Protein AF-A0A261QEL8-F1 (afdb_monomer_lite)

Secondary structure (DSSP, 8-state):
----TT-----TT-S-SSHHHHHHHHHHHTTSPPHHHHHHTT---S--SS-GGGGTT--

Foldseek 3Di:
DDPPVPPPPPVVPDPDPDPVRVVVVVVVCVPDDDCVRCVVVVHDPDDDPDDPVRVVVVD

Radius of gyration: 19.48 Å; chains: 1; bounding box: 25×42×49 Å

Structure (mmCIF, N/CA/C/O backbone):
data_AF-A0A261QEL8-F1
#
_entry.id   AF-A0A261QEL8-F1
#
loop_
_atom_site.group_PDB
_atom_site.id
_atom_site.type_symbol
_atom_site.label_atom_id
_atom_site.label_alt_id
_atom_site.label_comp_id
_atom_site.label_asym_id
_atom_site.label_entity_id
_atom_site.label_seq_id
_atom_site.pdbx_PDB_ins_code
_atom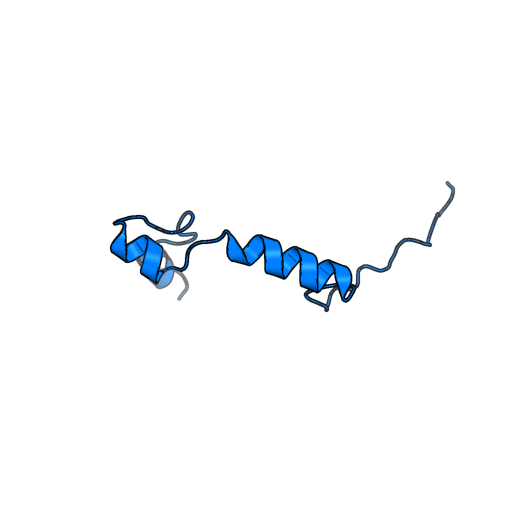_site.Cartn_x
_atom_site.Cartn_y
_atom_site.Cartn_z
_atom_site.occupancy
_atom_site.B_iso_or_equiv
_atom_site.auth_seq_id
_atom_site.auth_comp_id
_atom_site.auth_asym_id
_atom_site.auth_atom_id
_atom_site.pdbx_PDB_model_num
ATOM 1 N N . MET A 1 1 ? 0.775 -35.756 -28.174 1.00 39.81 1 MET A N 1
ATOM 2 C CA . MET A 1 1 ? 1.065 -35.001 -26.939 1.00 39.81 1 MET A CA 1
ATOM 3 C C . MET A 1 1 ? 2.340 -34.222 -27.213 1.00 39.81 1 MET A C 1
ATOM 5 O O . MET A 1 1 ? 3.381 -34.851 -27.313 1.00 39.81 1 MET A O 1
ATOM 9 N N . ASN A 1 2 ? 2.249 -32.914 -27.471 1.00 42.44 2 ASN A N 1
ATOM 10 C CA . ASN A 1 2 ? 3.430 -32.065 -27.658 1.00 42.44 2 ASN A CA 1
ATOM 11 C C . ASN A 1 2 ? 3.778 -31.452 -26.304 1.00 42.44 2 ASN A C 1
ATOM 13 O O . ASN A 1 2 ? 2.994 -30.670 -25.770 1.00 42.44 2 ASN A O 1
ATOM 17 N N . THR A 1 3 ? 4.919 -31.841 -25.747 1.00 49.03 3 THR A N 1
ATOM 18 C CA . THR A 1 3 ? 5.456 -31.286 -24.507 1.00 49.03 3 THR A CA 1
ATOM 19 C C . THR A 1 3 ? 6.194 -29.988 -24.842 1.00 49.03 3 THR A C 1
ATOM 21 O O . THR A 1 3 ? 7.353 -29.975 -25.250 1.00 49.03 3 THR A O 1
ATOM 24 N N . ASN A 1 4 ? 5.475 -28.866 -24.755 1.00 57.16 4 ASN A N 1
ATOM 25 C CA . ASN A 1 4 ? 6.069 -27.531 -24.801 1.00 57.16 4 ASN A CA 1
ATOM 26 C C . ASN A 1 4 ? 6.712 -27.231 -23.436 1.00 57.16 4 ASN A C 1
ATOM 28 O O . ASN A 1 4 ? 6.199 -26.446 -22.646 1.00 57.16 4 ASN A O 1
ATOM 32 N N . ASP A 1 5 ? 7.847 -27.874 -23.166 1.00 54.31 5 ASP A N 1
ATOM 33 C CA . ASP A 1 5 ? 8.650 -27.722 -21.945 1.00 54.31 5 ASP A CA 1
ATOM 34 C C . ASP A 1 5 ? 9.525 -26.448 -21.979 1.00 54.31 5 ASP A C 1
ATOM 36 O O . ASP A 1 5 ? 10.715 -26.492 -21.669 1.00 54.31 5 ASP A O 1
ATOM 40 N N . LYS A 1 6 ? 8.985 -25.303 -22.425 1.00 53.28 6 LYS A N 1
ATOM 41 C CA . LYS A 1 6 ? 9.743 -24.032 -22.500 1.00 53.28 6 LYS A CA 1
ATOM 42 C C . LYS A 1 6 ? 9.303 -22.936 -21.536 1.00 53.28 6 LYS A C 1
ATOM 44 O O . LYS A 1 6 ? 10.067 -21.996 -21.348 1.00 53.28 6 LYS A O 1
ATOM 49 N N . ASP A 1 7 ? 8.184 -23.110 -20.840 1.00 54.09 7 ASP A N 1
ATOM 50 C CA . ASP A 1 7 ? 7.656 -22.079 -19.937 1.00 54.09 7 ASP A CA 1
ATOM 51 C C . ASP A 1 7 ? 7.762 -22.472 -18.447 1.00 54.09 7 ASP A C 1
ATOM 53 O O . ASP A 1 7 ? 7.136 -21.868 -17.581 1.00 54.09 7 ASP A O 1
ATOM 57 N N . MET A 1 8 ? 8.594 -23.470 -18.110 1.00 53.94 8 MET A N 1
ATOM 58 C CA . MET A 1 8 ? 8.915 -23.853 -16.723 1.00 53.94 8 MET A CA 1
ATOM 59 C C . MET A 1 8 ? 10.017 -22.969 -16.113 1.00 53.94 8 MET A C 1
ATOM 61 O O . MET A 1 8 ? 11.003 -23.470 -15.580 1.00 53.94 8 MET A O 1
ATOM 65 N N . GLN A 1 9 ? 9.854 -21.647 -16.132 1.00 58.75 9 GLN A N 1
ATOM 66 C CA . GLN A 1 9 ? 10.481 -20.815 -15.099 1.00 58.75 9 GLN A CA 1
ATOM 67 C C . GLN A 1 9 ? 9.432 -20.473 -14.050 1.00 58.75 9 GLN A C 1
ATOM 69 O O . GLN A 1 9 ? 9.038 -19.328 -13.862 1.00 58.75 9 GLN A O 1
ATOM 74 N N . ALA A 1 10 ? 8.996 -21.497 -13.319 1.00 58.06 10 ALA A N 1
ATOM 75 C CA . ALA A 1 10 ? 8.521 -21.260 -11.969 1.00 58.06 10 ALA A CA 1
ATOM 76 C C . ALA A 1 10 ? 9.750 -20.854 -11.144 1.00 58.06 10 ALA A C 1
ATOM 78 O O . ALA A 1 10 ? 10.409 -21.705 -10.554 1.00 58.06 10 ALA A O 1
ATOM 79 N N . PHE A 1 11 ? 10.100 -19.564 -11.151 1.00 58.72 11 PHE A N 1
ATOM 80 C CA . PHE A 1 11 ? 11.098 -19.009 -10.240 1.00 58.72 11 PHE A CA 1
ATOM 81 C C . PHE A 1 11 ? 10.442 -18.884 -8.860 1.00 58.72 11 PHE A C 1
ATOM 83 O O . PHE A 1 11 ? 10.094 -17.810 -8.377 1.00 58.72 11 PHE A O 1
ATOM 90 N N . ASN A 1 12 ? 10.182 -20.034 -8.248 1.00 57.09 12 ASN A N 1
ATOM 91 C CA . ASN A 1 12 ? 9.703 -20.177 -6.884 1.00 57.09 12 ASN A CA 1
ATOM 92 C C . ASN A 1 12 ? 10.811 -19.738 -5.911 1.00 57.09 12 ASN A C 1
ATOM 94 O O . ASN A 1 12 ? 11.452 -20.555 -5.259 1.00 57.09 12 ASN A O 1
ATOM 98 N N . GLY A 1 13 ? 11.059 -18.426 -5.842 1.00 58.22 13 GLY A N 1
ATOM 99 C CA . GLY A 1 13 ? 12.051 -17.844 -4.939 1.00 58.22 13 GLY A CA 1
ATOM 100 C C . GLY A 1 13 ? 12.247 -16.328 -5.025 1.00 58.22 13 GLY A C 1
ATOM 101 O O . GLY A 1 13 ? 12.740 -15.753 -4.057 1.00 58.22 13 GLY A O 1
ATOM 102 N N . SER A 1 14 ? 11.862 -15.651 -6.114 1.00 65.38 14 SER A N 1
ATOM 103 C CA . SER A 1 14 ? 11.989 -14.189 -6.210 1.00 65.38 14 SER A CA 1
ATOM 104 C C . SER A 1 14 ? 10.628 -13.507 -6.099 1.00 65.38 14 SER A C 1
ATOM 106 O O . SER A 1 14 ? 9.669 -13.879 -6.764 1.00 65.38 14 SER A O 1
ATOM 108 N N . MET A 1 15 ? 10.539 -12.491 -5.233 1.00 77.38 15 MET A N 1
ATOM 109 C CA . MET A 1 15 ? 9.334 -11.660 -5.068 1.00 77.38 15 MET A CA 1
ATOM 110 C C . MET A 1 15 ? 8.963 -10.875 -6.341 1.00 77.38 15 MET A C 1
ATOM 112 O O . MET A 1 15 ? 7.826 -10.436 -6.461 1.00 77.38 15 MET A O 1
ATOM 116 N N . ALA A 1 16 ? 9.910 -10.697 -7.267 1.00 81.12 16 ALA A N 1
ATOM 117 C CA . ALA A 1 16 ? 9.705 -10.165 -8.611 1.00 81.12 16 ALA A CA 1
ATOM 118 C C . ALA A 1 16 ? 10.656 -10.886 -9.581 1.00 81.12 16 ALA A C 1
ATOM 120 O O . ALA A 1 16 ? 11.766 -11.273 -9.199 1.00 81.12 16 ALA A O 1
ATOM 121 N N . SER A 1 17 ? 10.221 -11.082 -10.818 1.00 82.25 17 SER A N 1
ATOM 122 C CA . SER A 1 17 ? 10.974 -11.744 -11.884 1.00 82.25 17 SER A CA 1
ATOM 123 C C . SER A 1 17 ? 11.952 -10.801 -12.594 1.00 82.25 17 SER A C 1
ATOM 125 O O . SER A 1 17 ? 13.019 -11.247 -13.014 1.00 82.25 17 SER A O 1
ATOM 127 N N . ASP A 1 18 ? 11.653 -9.497 -12.659 1.00 85.38 18 ASP A N 1
ATOM 128 C CA . ASP A 1 18 ? 12.530 -8.483 -13.251 1.00 85.38 18 ASP A CA 1
ATOM 129 C C . ASP A 1 18 ? 12.360 -7.066 -12.644 1.00 85.38 18 ASP A C 1
ATOM 131 O O . ASP A 1 18 ? 11.556 -6.817 -11.740 1.00 85.38 18 ASP A O 1
ATOM 135 N N . LEU A 1 19 ? 13.176 -6.115 -13.122 1.00 86.69 19 LEU A N 1
ATOM 136 C CA . LEU A 1 19 ? 13.183 -4.725 -12.649 1.00 86.69 19 LEU A CA 1
ATOM 137 C C . LEU A 1 19 ? 11.911 -3.951 -13.035 1.00 86.69 19 LEU A C 1
ATOM 139 O O . LEU A 1 19 ? 11.499 -3.042 -12.309 1.00 86.69 19 LEU A O 1
ATOM 143 N N . GLU A 1 20 ? 11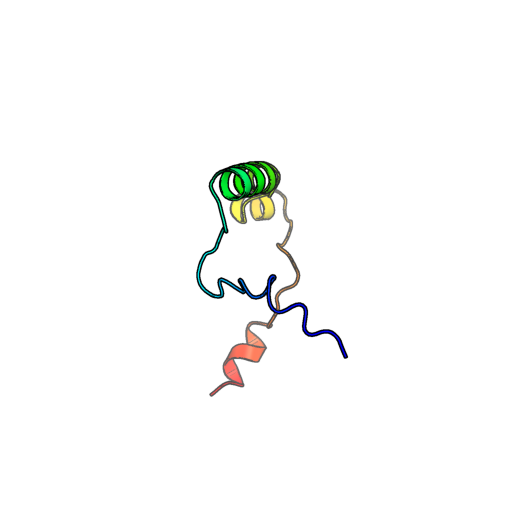.310 -4.267 -14.178 1.00 88.56 20 GLU A N 1
ATOM 144 C CA . GLU A 1 20 ? 10.094 -3.600 -14.641 1.00 88.56 20 GLU A CA 1
ATOM 145 C C . GLU A 1 20 ? 8.887 -4.046 -13.812 1.00 88.56 20 GLU A C 1
ATOM 147 O O . GLU A 1 20 ? 8.092 -3.205 -13.384 1.00 88.56 20 GLU A O 1
ATOM 152 N N . GLU A 1 21 ? 8.811 -5.330 -13.469 1.00 86.12 21 GLU A N 1
ATOM 153 C CA . GLU A 1 21 ? 7.840 -5.871 -12.526 1.00 86.12 21 GLU A CA 1
ATOM 154 C C . GLU A 1 21 ? 8.001 -5.229 -11.143 1.00 86.12 21 GLU A C 1
ATOM 156 O O . GLU A 1 21 ? 7.020 -4.749 -10.573 1.00 86.12 21 GLU A O 1
ATOM 161 N N . MET A 1 22 ? 9.232 -5.100 -10.632 1.00 87.38 22 MET A N 1
ATOM 162 C CA . MET A 1 22 ? 9.490 -4.415 -9.358 1.00 87.38 22 MET A CA 1
ATOM 163 C C . MET A 1 22 ? 8.953 -2.971 -9.359 1.00 87.38 22 MET A C 1
ATOM 165 O O . MET A 1 22 ? 8.315 -2.536 -8.396 1.00 87.38 22 MET A O 1
ATOM 169 N N . LYS A 1 23 ? 9.175 -2.215 -10.443 1.00 90.44 23 LYS A N 1
ATOM 170 C CA . LYS A 1 23 ? 8.663 -0.839 -10.579 1.00 90.44 23 LYS A CA 1
ATOM 171 C C . LYS A 1 23 ? 7.139 -0.803 -10.643 1.00 90.44 23 LYS A C 1
ATOM 173 O O . LYS A 1 23 ? 6.524 0.099 -10.069 1.00 90.44 23 LYS A O 1
ATOM 178 N N . LEU A 1 24 ? 6.527 -1.745 -11.357 1.00 91.62 24 LEU A N 1
ATOM 179 C CA . LEU A 1 24 ? 5.076 -1.831 -11.481 1.00 91.62 24 LEU A CA 1
ATOM 180 C C . LEU A 1 24 ? 4.428 -2.134 -10.126 1.00 91.62 24 LEU A C 1
ATOM 182 O O . LEU A 1 24 ? 3.491 -1.437 -9.735 1.00 91.62 24 LEU A O 1
ATOM 186 N N . LEU A 1 25 ? 4.968 -3.109 -9.392 1.00 89.56 25 LEU A N 1
ATOM 187 C CA . LEU A 1 25 ? 4.533 -3.463 -8.041 1.00 89.56 25 LEU A CA 1
ATOM 188 C C . LEU A 1 25 ? 4.687 -2.278 -7.079 1.00 89.56 25 LEU A C 1
ATOM 190 O O . LEU A 1 25 ? 3.759 -1.969 -6.334 1.00 89.56 25 LEU A O 1
ATOM 194 N N . GLY A 1 26 ? 5.801 -1.542 -7.152 1.00 89.81 26 GLY A N 1
ATOM 195 C CA . GLY A 1 26 ? 6.000 -0.314 -6.375 1.00 89.81 26 GLY A CA 1
ATOM 196 C C . GLY A 1 26 ? 4.893 0.721 -6.610 1.00 89.81 26 GLY A C 1
ATOM 197 O O . GLY A 1 26 ? 4.264 1.182 -5.658 1.00 89.81 26 GLY A O 1
ATOM 198 N N . LYS A 1 27 ? 4.565 1.006 -7.878 1.00 92.50 27 LYS A N 1
ATOM 199 C CA . LYS A 1 27 ? 3.462 1.920 -8.242 1.00 92.50 27 LYS A CA 1
ATOM 200 C C . LYS A 1 27 ? 2.093 1.428 -7.768 1.00 92.50 27 LYS A C 1
ATOM 202 O O . LYS A 1 27 ? 1.218 2.233 -7.452 1.00 92.50 27 LYS A O 1
ATOM 207 N N . GLN A 1 28 ? 1.871 0.114 -7.746 1.00 88.50 28 GLN A N 1
ATOM 208 C CA . GLN A 1 28 ? 0.640 -0.464 -7.203 1.00 88.50 28 GLN A CA 1
ATOM 209 C C . GLN A 1 28 ? 0.561 -0.267 -5.683 1.00 88.50 28 GLN A C 1
ATOM 211 O O . GLN A 1 28 ? -0.510 0.074 -5.173 1.00 88.50 28 GLN A O 1
ATOM 216 N N . MET A 1 29 ? 1.685 -0.404 -4.972 1.00 88.50 29 MET A N 1
ATOM 217 C CA . MET A 1 29 ? 1.750 -0.186 -3.525 1.00 88.50 29 MET A CA 1
ATOM 218 C C . MET A 1 29 ? 1.523 1.273 -3.118 1.00 88.50 29 MET A C 1
ATOM 220 O O . MET A 1 29 ? 0.923 1.504 -2.075 1.00 88.50 29 MET A O 1
ATOM 224 N N . GLU A 1 30 ? 1.898 2.259 -3.939 1.00 88.44 30 GLU A N 1
ATOM 225 C CA . GLU A 1 30 ? 1.644 3.688 -3.654 1.00 88.44 30 GLU A CA 1
ATOM 226 C C . GLU A 1 30 ? 0.157 4.017 -3.435 1.00 88.44 30 GLU A C 1
ATOM 228 O O . GLU A 1 30 ? -0.186 4.993 -2.770 1.00 88.44 30 GLU A O 1
ATOM 233 N N . ARG A 1 31 ? -0.748 3.210 -4.000 1.00 88.44 31 ARG A N 1
ATOM 234 C CA . ARG A 1 31 ? -2.201 3.392 -3.860 1.00 88.44 31 ARG A CA 1
ATOM 235 C C . ARG A 1 31 ? -2.781 2.673 -2.641 1.00 88.44 31 ARG A C 1
ATOM 237 O O . ARG A 1 31 ? -3.954 2.884 -2.320 1.00 88.44 31 ARG A O 1
ATOM 244 N N . GLN A 1 32 ? -1.993 1.822 -1.986 1.00 88.88 32 GLN A N 1
ATOM 245 C CA . GLN A 1 32 ? -2.404 1.069 -0.808 1.00 88.88 32 GLN A CA 1
ATOM 246 C C . GLN A 1 32 ? -2.212 1.911 0.449 1.00 88.88 32 GLN A C 1
ATOM 248 O O . GLN A 1 32 ? -1.220 2.617 0.611 1.00 88.88 32 GLN A O 1
ATOM 253 N N . ARG A 1 33 ? -3.187 1.841 1.356 1.00 88.88 33 ARG A N 1
ATOM 254 C CA . ARG A 1 33 ? -3.118 2.565 2.628 1.00 88.88 33 ARG A CA 1
ATOM 255 C C . ARG A 1 33 ? -2.339 1.760 3.646 1.00 88.88 33 ARG A C 1
ATOM 257 O O . ARG A 1 33 ? -2.507 0.546 3.743 1.00 88.88 33 ARG A O 1
ATOM 264 N N . THR A 1 34 ? -1.571 2.448 4.477 1.00 88.94 34 THR A N 1
ATOM 265 C CA . THR A 1 34 ? -0.901 1.800 5.606 1.00 88.94 34 THR A CA 1
ATOM 266 C C . THR A 1 34 ? -1.893 1.480 6.725 1.00 88.94 34 THR A C 1
ATOM 268 O O . THR A 1 34 ? -2.933 2.127 6.886 1.00 88.94 34 THR A O 1
ATOM 271 N N . ASN A 1 35 ? -1.537 0.530 7.590 1.00 87.25 35 ASN A N 1
ATOM 272 C CA . ASN A 1 35 ? -2.337 0.210 8.777 1.00 87.25 35 ASN A CA 1
ATOM 273 C C . ASN A 1 35 ? -2.563 1.425 9.694 1.00 87.25 35 ASN A C 1
ATOM 275 O O . ASN A 1 35 ? -3.602 1.521 10.345 1.00 87.25 35 ASN A O 1
ATOM 279 N N . GLN A 1 36 ? -1.613 2.364 9.750 1.00 88.94 36 GLN A N 1
ATOM 280 C CA . GLN A 1 36 ? -1.764 3.596 10.526 1.00 88.94 36 GLN A CA 1
ATOM 281 C C . GLN A 1 36 ? -2.833 4.512 9.916 1.00 88.94 36 GLN A C 1
ATOM 283 O O . GLN A 1 36 ? -3.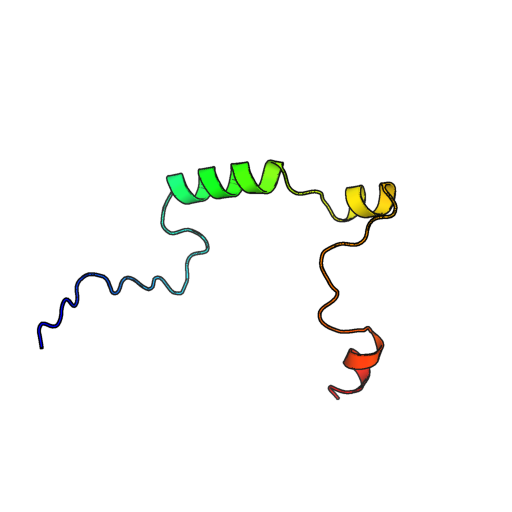712 4.991 10.633 1.00 88.94 36 GLN A O 1
ATOM 288 N N . GLU A 1 37 ? -2.815 4.698 8.596 1.00 90.62 37 GLU A N 1
ATOM 289 C CA . GLU A 1 37 ? -3.810 5.505 7.879 1.00 90.62 37 GLU A CA 1
ATOM 290 C C . GLU A 1 37 ? -5.217 4.905 7.965 1.00 90.62 37 GLU A C 1
ATOM 292 O O . GLU A 1 37 ? -6.207 5.633 8.086 1.00 90.62 37 GLU A O 1
ATOM 297 N N . LEU A 1 38 ? -5.324 3.573 7.929 1.00 90.62 38 LEU A N 1
ATOM 298 C CA . LEU A 1 38 ? -6.593 2.876 8.129 1.00 90.62 38 LEU A CA 1
ATOM 299 C C . LEU A 1 38 ? -7.137 3.120 9.543 1.00 90.62 38 LEU A C 1
ATOM 301 O O . LEU A 1 38 ? -8.294 3.528 9.677 1.00 90.62 38 LEU A O 1
ATOM 305 N N . LYS A 1 39 ? -6.295 2.989 10.581 1.00 88.56 39 LYS A N 1
ATOM 306 C CA . LYS A 1 39 ? -6.667 3.270 11.981 1.00 88.56 39 LYS A CA 1
ATOM 307 C C . LYS A 1 39 ? -7.154 4.705 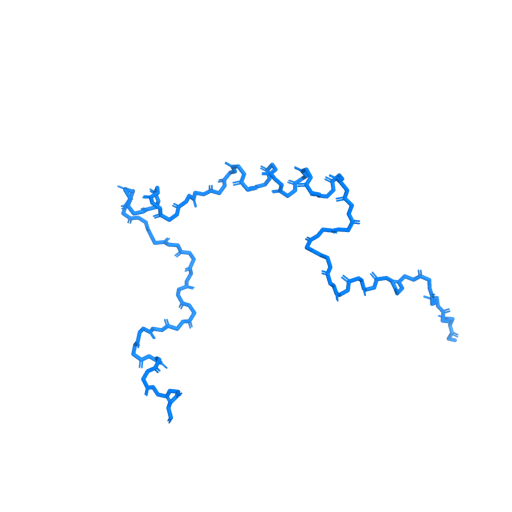12.178 1.00 88.56 39 LYS A C 1
ATOM 309 O O . LYS A 1 39 ? -8.208 4.906 12.778 1.00 88.56 39 LYS A O 1
ATOM 314 N N . GLN A 1 40 ? -6.445 5.694 11.626 1.00 92.00 40 GLN A N 1
ATOM 315 C CA . GLN A 1 40 ? -6.854 7.106 11.693 1.00 92.00 40 GLN A CA 1
ATOM 316 C C . GLN A 1 40 ? -8.238 7.338 11.068 1.00 92.00 40 GLN A C 1
ATOM 318 O O . GLN A 1 40 ? -9.027 8.134 11.571 1.00 92.00 40 GLN A O 1
ATOM 323 N N . LYS A 1 41 ? -8.566 6.600 9.999 1.00 92.19 41 LYS A N 1
ATOM 324 C CA . LYS A 1 41 ? -9.863 6.668 9.309 1.00 92.19 41 LYS A CA 1
ATOM 325 C C . LYS A 1 41 ? -10.913 5.698 9.867 1.00 92.19 41 LYS A C 1
ATOM 327 O O . LYS A 1 41 ? -11.947 5.520 9.225 1.00 92.19 41 LYS A O 1
ATOM 332 N N . LYS A 1 42 ? -10.666 5.070 11.027 1.00 89.56 42 LYS A N 1
ATOM 333 C CA . LYS A 1 42 ? -11.533 4.047 11.648 1.00 89.56 42 LYS A CA 1
ATOM 334 C C . LYS A 1 42 ? -11.889 2.894 10.693 1.00 89.56 42 LYS A C 1
ATOM 336 O O . LYS A 1 42 ? -12.991 2.355 10.743 1.00 89.56 42 LYS A O 1
ATOM 341 N N . ARG A 1 43 ? -10.963 2.534 9.800 1.00 87.31 43 ARG A N 1
ATOM 342 C CA . ARG A 1 43 ? -11.071 1.390 8.886 1.00 87.31 43 ARG A CA 1
ATOM 343 C C . ARG A 1 43 ? -10.196 0.250 9.387 1.00 87.31 43 ARG A C 1
ATOM 345 O O . ARG A 1 43 ? -9.150 0.487 9.988 1.00 87.31 43 ARG A O 1
ATOM 352 N N . GLN A 1 44 ? -10.628 -0.974 9.121 1.00 83.31 44 GLN A N 1
ATOM 353 C CA . GLN A 1 44 ? -9.825 -2.166 9.357 1.00 83.31 44 GLN A CA 1
ATOM 354 C C . GLN A 1 44 ? -9.195 -2.625 8.037 1.00 83.31 44 GLN A C 1
ATOM 356 O O . GLN A 1 44 ? -9.764 -2.340 6.978 1.00 83.31 44 GLN A O 1
ATOM 361 N N . PRO A 1 45 ? -8.004 -3.246 8.085 1.00 82.69 45 PRO A N 1
ATOM 362 C CA . PRO A 1 45 ? -7.426 -3.911 6.924 1.00 82.69 45 PRO A CA 1
ATOM 363 C C . PRO A 1 45 ? -8.309 -5.085 6.482 1.00 82.69 45 PRO A C 1
ATOM 365 O O . PRO A 1 45 ? -9.330 -5.374 7.112 1.00 82.69 45 PRO A O 1
ATOM 368 N N . ASP A 1 46 ? -7.905 -5.731 5.390 1.00 79.94 46 ASP A N 1
ATOM 369 C CA . ASP A 1 46 ? -8.550 -6.925 4.847 1.00 79.94 46 ASP A CA 1
ATOM 370 C C . ASP A 1 46 ? -8.875 -7.973 5.929 1.00 79.94 46 ASP A C 1
ATOM 372 O O . ASP A 1 46 ? -8.269 -7.962 7.008 1.00 79.94 46 ASP A O 1
ATOM 376 N N . PRO A 1 47 ? -9.856 -8.859 5.665 1.00 79.38 47 PRO A N 1
ATOM 377 C CA . PRO A 1 47 ? -10.427 -9.741 6.670 1.00 79.38 47 PRO A CA 1
ATOM 378 C C . PRO A 1 47 ? -9.357 -10.447 7.494 1.00 79.38 47 PRO A C 1
ATOM 380 O O . PRO A 1 47 ? -8.424 -11.046 6.959 1.00 79.38 47 PRO A O 1
ATOM 383 N N . VAL A 1 48 ? -9.505 -10.379 8.814 1.00 78.12 48 VAL A N 1
ATOM 384 C CA . VAL A 1 48 ? -8.591 -11.063 9.720 1.00 78.12 48 VAL A CA 1
ATOM 385 C C . VAL A 1 48 ? -8.741 -12.567 9.489 1.00 78.12 48 VAL A C 1
ATOM 387 O O . VAL A 1 48 ? -9.822 -13.115 9.696 1.00 78.12 48 VAL A O 1
ATOM 390 N N . GLN A 1 49 ? -7.662 -13.217 9.045 1.00 77.06 49 GLN A N 1
ATOM 391 C CA . GLN A 1 49 ? -7.655 -14.645 8.715 1.00 77.06 49 GLN A CA 1
ATOM 392 C C . GLN A 1 49 ? -7.993 -15.531 9.926 1.00 77.06 49 GLN A C 1
ATOM 394 O O . GLN A 1 49 ? -8.675 -16.537 9.766 1.00 77.06 49 GLN A O 1
ATOM 399 N N . PHE A 1 50 ? -7.546 -15.133 11.122 1.00 80.38 50 PHE A N 1
ATOM 400 C CA . PHE A 1 50 ? -7.803 -15.820 12.389 1.00 80.38 50 PHE A CA 1
ATOM 401 C C . PHE A 1 50 ? -8.206 -14.811 13.457 1.00 80.38 50 PHE A C 1
ATOM 403 O O . PHE A 1 50 ? -7.555 -13.775 13.625 1.00 80.38 50 PHE A O 1
ATOM 410 N N . LYS A 1 51 ? -9.249 -15.104 14.226 1.00 79.12 51 LYS A N 1
ATOM 411 C CA . LYS A 1 51 ? -9.551 -14.330 15.429 1.00 79.12 51 LYS A CA 1
ATOM 412 C C . LYS A 1 51 ? -8.450 -14.579 16.466 1.00 79.12 51 LYS A C 1
ATOM 414 O O . LYS A 1 51 ? -7.866 -15.657 16.490 1.00 79.12 51 LYS A O 1
ATOM 419 N N . PRO A 1 52 ? -8.187 -13.627 17.378 1.00 72.12 52 PRO A N 1
ATOM 420 C CA . PRO A 1 52 ? -7.249 -13.842 18.482 1.00 72.12 52 PRO A CA 1
ATOM 421 C C . PRO A 1 52 ? -7.564 -15.098 19.309 1.00 72.12 52 PRO A C 1
ATOM 423 O O . PRO A 1 52 ? -6.655 -15.751 19.795 1.00 72.12 52 PRO A O 1
ATOM 426 N N . GLN A 1 53 ? -8.849 -15.449 19.414 1.00 68.00 53 GLN A N 1
ATOM 427 C CA . GLN A 1 53 ? -9.345 -16.646 20.100 1.00 68.00 53 GLN A CA 1
ATOM 428 C C . GLN A 1 53 ? -8.929 -17.949 19.398 1.00 68.00 53 GLN A C 1
ATOM 430 O O . GLN A 1 53 ? -8.704 -18.949 20.066 1.00 68.00 53 GLN A O 1
ATOM 435 N N . AS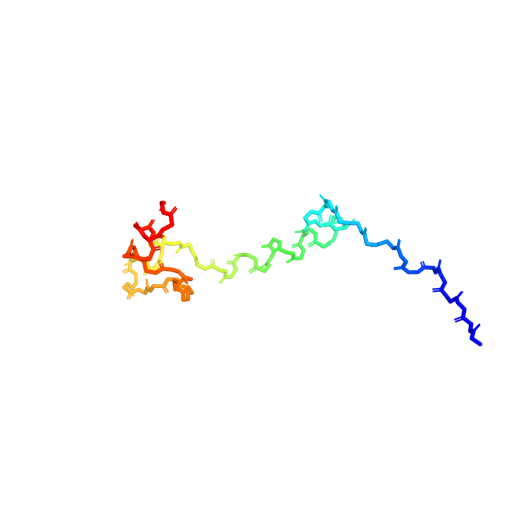P A 1 54 ? -8.743 -17.916 18.077 1.00 72.19 54 ASP A N 1
ATOM 436 C CA . ASP A 1 54 ? -8.349 -19.083 17.282 1.00 72.19 54 ASP A CA 1
ATOM 437 C C . ASP A 1 54 ? -6.850 -19.416 17.467 1.00 72.19 54 ASP A C 1
ATOM 439 O O . ASP A 1 54 ? -6.401 -20.485 17.067 1.00 72.19 54 ASP A O 1
ATOM 443 N N . GLN A 1 55 ? -6.052 -18.516 18.067 1.00 64.06 55 GLN A N 1
ATOM 444 C CA . GLN A 1 55 ? -4.617 -18.734 18.319 1.00 64.06 55 GLN A CA 1
ATOM 445 C C . GLN A 1 55 ? -4.347 -19.595 19.561 1.00 64.06 55 GLN A C 1
ATOM 447 O O . GLN A 1 55 ? -3.293 -20.227 19.645 1.00 64.06 55 GLN A O 1
ATOM 452 N N . ASP A 1 56 ? -5.281 -19.638 20.515 1.00 65.44 56 ASP A N 1
ATOM 453 C CA . ASP A 1 56 ? -5.150 -20.435 21.740 1.00 65.44 56 ASP A CA 1
ATOM 454 C C . ASP A 1 56 ? -5.478 -21.923 21.522 1.00 65.44 56 ASP A C 1
ATOM 456 O O . ASP A 1 56 ? -5.083 -22.758 22.335 1.00 65.44 56 ASP A O 1
ATOM 460 N N . GLU A 1 57 ? -6.138 -22.264 20.410 1.00 60.62 57 GLU A N 1
ATOM 461 C CA . GLU A 1 57 ? -6.507 -23.637 20.031 1.00 60.62 57 GLU A CA 1
ATOM 462 C C . GLU A 1 57 ? -5.406 -24.373 19.238 1.00 60.62 57 GLU A C 1
ATOM 464 O O . GLU A 1 57 ? -5.509 -25.576 19.013 1.00 60.62 57 GLU A O 1
ATOM 469 N N . ILE A 1 58 ? -4.327 -23.681 18.840 1.00 60.06 58 ILE A N 1
ATOM 470 C CA . ILE A 1 58 ? -3.181 -24.252 18.095 1.00 60.06 58 I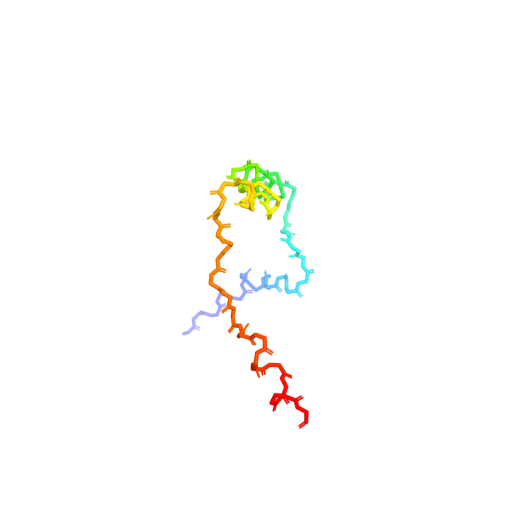LE A CA 1
ATOM 471 C C . ILE A 1 58 ? -2.032 -24.644 19.054 1.00 60.06 58 ILE A C 1
ATOM 473 O O . ILE A 1 58 ? -0.855 -24.492 18.724 1.00 60.06 58 ILE A O 1
ATOM 477 N N . LYS A 1 59 ? -2.348 -25.104 20.269 1.00 52.50 59 LYS A N 1
ATOM 478 C CA . LYS A 1 59 ? -1.357 -25.589 21.248 1.00 52.50 59 LYS A CA 1
ATOM 479 C C . LYS A 1 59 ? -1.438 -27.091 21.453 1.00 52.50 59 LYS A C 1
ATOM 481 O O . LYS A 1 59 ? -2.567 -27.603 21.601 1.00 52.50 59 LYS A O 1
#

Sequence (59 aa):
MNTNDKDMQAFNGSMASDLEEMKLLGKQMERQRTNQELKQKKRQPDPVQFKPQDQDEIK

pLDDT: mean 75.79, std 15.02, range [39.81, 92.5]